Protein AF-A0A8C2SPK1-F1 (afdb_monomer_lite)

Secondary structure (DSSP, 8-state):
------TT--HHHHHHHHHTT--TT-B-TT--BHHHHHHHTT-HHHHHHHHHTT--S-PPPTTT---HHHHHHHTT-HHHHHHHHHHHHHHHHHHTTSS-------

InterPro domains:
  IPR002110 Ankyrin repeat [PF12796] (11-87)
  IPR002110 Ankyrin repeat [PS50088] (30-62)
  IPR002110 Ankyrin repeat [SM00248] (30-59)
  IPR002110 Ankyrin repeat [SM00248] (64-94)
  IPR036770 Ankyrin repeat-containing domain superfamily [G3DSA:1.25.40.20] (4-100)
  IPR036770 Ankyrin repeat-containing domain superfamily [SSF48403] (10-87)

Radius of gyration: 15.83 Å; chains: 1; bounding box: 43×34×44 Å

Organism: Coturnix japonica (NCBI:txid93934)

Structure (mmCIF, N/CA/C/O backbone):
data_AF-A0A8C2SPK1-F1
#
_entry.id   AF-A0A8C2SPK1-F1
#
loop_
_atom_site.group_PDB
_atom_site.id
_atom_site.type_symbol
_atom_site.label_atom_id
_atom_site.label_alt_id
_atom_site.label_comp_id
_atom_site.label_asym_id
_atom_site.label_entity_id
_atom_site.label_seq_id
_atom_site.pdbx_PDB_ins_code
_atom_site.Cartn_x
_atom_site.Cartn_y
_atom_site.Cartn_z
_atom_site.occupancy
_atom_site.B_iso_or_equiv
_atom_site.auth_seq_id
_atom_site.auth_comp_id
_atom_site.auth_asym_id
_atom_site.auth_atom_id
_atom_site.pdbx_PDB_model_num
ATOM 1 N N . LYS A 1 1 ? 4.181 -14.295 -17.596 1.00 39.28 1 LYS A N 1
ATOM 2 C CA . LYS A 1 1 ? 5.302 -13.750 -16.786 1.00 39.28 1 LYS A CA 1
ATOM 3 C C . LYS A 1 1 ? 5.066 -12.247 -16.607 1.00 39.28 1 LYS A C 1
ATOM 5 O O . LYS A 1 1 ? 5.681 -11.458 -17.306 1.00 39.28 1 LYS A O 1
ATOM 10 N N . ASN A 1 2 ? 4.146 -11.848 -15.726 1.00 40.34 2 ASN A N 1
ATOM 11 C CA . ASN A 1 2 ? 3.752 -10.441 -15.574 1.00 40.34 2 ASN A CA 1
ATOM 12 C C . ASN A 1 2 ? 4.505 -9.851 -14.375 1.00 40.34 2 ASN A C 1
ATOM 14 O O . ASN A 1 2 ? 4.026 -9.920 -13.247 1.00 40.34 2 ASN A O 1
ATOM 18 N N . LYS A 1 3 ? 5.729 -9.362 -14.607 1.00 44.12 3 LYS A N 1
ATOM 19 C CA . LYS A 1 3 ? 6.526 -8.634 -13.606 1.00 44.12 3 LYS A CA 1
ATOM 20 C C . LYS A 1 3 ? 6.275 -7.118 -13.760 1.00 44.12 3 LYS A C 1
ATO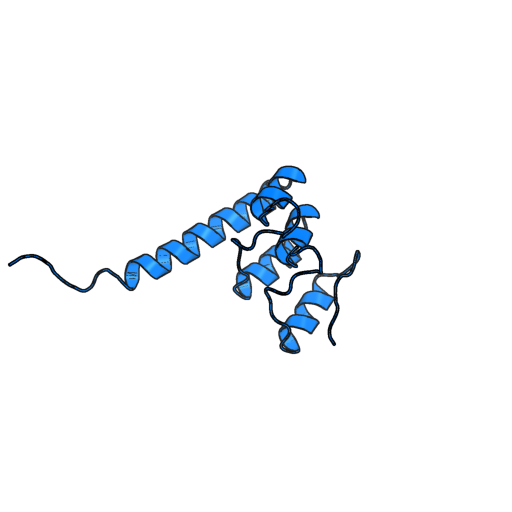M 22 O O . LYS A 1 3 ? 7.062 -6.479 -14.449 1.00 44.12 3 LYS A O 1
ATOM 27 N N . CYS A 1 4 ? 5.244 -6.516 -13.137 1.00 45.78 4 CYS A N 1
ATOM 28 C CA . CYS A 1 4 ? 5.382 -5.092 -12.743 1.00 45.78 4 CYS A CA 1
ATOM 29 C C . CYS A 1 4 ? 6.012 -5.079 -11.356 1.00 45.78 4 CYS A C 1
ATOM 31 O O . CYS A 1 4 ? 5.324 -5.188 -10.350 1.00 45.78 4 CYS A O 1
ATOM 33 N N . PHE A 1 5 ? 7.335 -4.966 -11.320 1.00 52.94 5 PHE A N 1
ATOM 34 C CA . PHE A 1 5 ? 8.102 -4.697 -10.098 1.00 52.94 5 PHE A CA 1
ATOM 35 C C . PHE A 1 5 ? 8.645 -3.268 -10.098 1.00 52.94 5 PHE A C 1
ATOM 37 O O . PHE A 1 5 ? 9.741 -2.994 -9.622 1.00 52.94 5 PHE A O 1
ATOM 44 N N . LEU A 1 6 ? 7.924 -2.352 -10.747 1.00 47.88 6 LEU A N 1
ATOM 45 C CA . LEU A 1 6 ? 8.557 -1.180 -11.324 1.00 47.88 6 LEU A CA 1
ATOM 46 C C . LEU A 1 6 ? 8.605 -0.015 -10.351 1.00 47.88 6 LEU A C 1
ATOM 48 O O . LEU A 1 6 ? 7.581 0.478 -9.877 1.00 47.88 6 LEU A O 1
ATOM 52 N N . SER A 1 7 ? 9.825 0.494 -10.212 1.00 43.28 7 SER A N 1
ATOM 53 C CA . SER A 1 7 ? 10.257 1.746 -9.597 1.00 43.28 7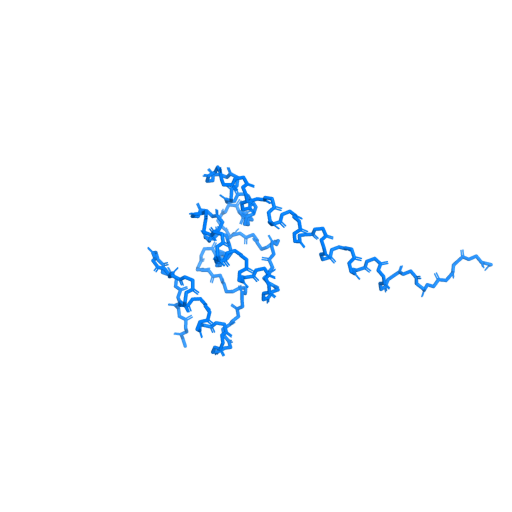 SER A CA 1
ATOM 54 C C . SER A 1 7 ? 9.639 3.009 -10.236 1.00 43.28 7 SER A C 1
ATOM 56 O O . SER A 1 7 ? 10.258 4.069 -10.204 1.00 43.28 7 SER A O 1
ATOM 58 N N . LYS A 1 8 ? 8.470 2.876 -10.890 1.00 46.78 8 LYS A N 1
ATOM 59 C CA . LYS A 1 8 ? 7.691 3.889 -11.626 1.00 46.78 8 LYS A CA 1
ATOM 60 C C . LYS A 1 8 ? 6.279 3.392 -12.045 1.00 46.78 8 LYS A C 1
ATOM 62 O O . LYS A 1 8 ? 5.724 3.904 -13.011 1.00 46.78 8 LYS A O 1
ATOM 67 N N . CYS A 1 9 ? 5.701 2.363 -11.405 1.00 54.62 9 CYS A N 1
ATOM 68 C CA . CYS A 1 9 ? 4.384 1.821 -11.810 1.00 54.62 9 CYS A CA 1
ATOM 69 C C . CYS A 1 9 ? 3.289 2.862 -11.427 1.00 54.62 9 CYS A C 1
ATOM 71 O O . CYS A 1 9 ? 3.012 3.078 -10.249 1.00 54.62 9 CYS A O 1
ATOM 73 N N . SER A 1 10 ? 2.732 3.562 -12.424 1.00 64.88 10 SER A N 1
ATOM 74 C CA . SER A 1 10 ? 1.631 4.527 -12.252 1.00 64.88 10 SER A CA 1
ATOM 75 C C . SER A 1 10 ? 0.325 3.791 -11.914 1.00 64.88 10 SER A C 1
ATOM 77 O O . SER A 1 10 ? 0.181 2.611 -12.250 1.00 64.88 10 SER A O 1
ATOM 79 N N . ALA A 1 11 ? -0.643 4.463 -11.279 1.00 68.56 11 ALA A N 1
ATOM 80 C CA . ALA A 1 11 ? -1.927 3.859 -10.889 1.00 68.56 11 ALA A CA 1
ATOM 81 C C . ALA A 1 11 ? -2.651 3.173 -12.063 1.00 68.56 11 ALA A C 1
ATOM 83 O O . ALA A 1 11 ? -3.268 2.120 -11.896 1.00 68.56 11 ALA A O 1
ATOM 84 N N . ASP A 1 12 ? -2.488 3.720 -13.267 1.00 71.44 12 ASP A N 1
ATOM 85 C CA . ASP A 1 12 ? -3.070 3.196 -14.503 1.00 71.44 12 ASP A CA 1
ATOM 86 C C . ASP A 1 12 ? -2.493 1.828 -14.909 1.00 71.44 12 ASP A C 1
ATOM 88 O O . ASP A 1 12 ? -3.211 0.905 -15.306 1.00 71.44 12 ASP A O 1
ATOM 92 N N . SER A 1 13 ? -1.184 1.642 -14.709 1.00 74.06 13 SER A N 1
ATOM 93 C CA . SER A 1 13 ? -0.521 0.363 -14.969 1.00 74.06 13 SER A CA 1
ATOM 94 C C . SER A 1 13 ? -1.028 -0.712 -14.011 1.00 74.06 13 SER A C 1
ATOM 96 O O . SER A 1 13 ? -1.322 -1.828 -14.432 1.00 74.06 13 SER A O 1
ATOM 98 N N . ILE A 1 14 ? -1.200 -0.363 -12.733 1.00 75.12 14 ILE A N 1
ATOM 99 C CA . ILE A 1 14 ? -1.720 -1.277 -11.709 1.00 75.12 14 ILE A CA 1
ATOM 100 C C . ILE A 1 14 ? -3.155 -1.681 -12.036 1.00 75.12 14 ILE A C 1
ATOM 102 O O . ILE A 1 14 ? -3.476 -2.867 -11.995 1.00 75.12 14 ILE A O 1
ATOM 106 N N . ARG A 1 15 ? -3.998 -0.726 -12.439 1.00 75.31 15 ARG A N 1
ATOM 107 C CA . ARG A 1 15 ? -5.364 -1.007 -12.889 1.00 75.31 15 ARG A CA 1
ATOM 108 C C . ARG A 1 15 ? -5.380 -1.994 -14.052 1.00 75.31 15 ARG A C 1
ATOM 110 O O . ARG A 1 15 ? -6.052 -3.016 -13.968 1.00 75.31 15 ARG A O 1
ATOM 117 N N . THR A 1 16 ? -4.574 -1.732 -15.077 1.00 79.50 16 THR A N 1
ATOM 118 C CA . THR A 1 16 ? -4.469 -2.594 -16.259 1.00 79.50 16 THR A CA 1
ATOM 119 C C . THR A 1 16 ? -3.989 -4.003 -15.902 1.00 79.50 16 THR A C 1
ATOM 121 O O . THR A 1 16 ? -4.481 -4.984 -16.453 1.00 79.50 16 THR A O 1
ATOM 124 N N . LEU A 1 17 ? -3.049 -4.142 -14.963 1.00 75.81 17 LEU A N 1
ATOM 125 C CA . LEU A 1 17 ? -2.595 -5.450 -14.482 1.00 75.81 17 LEU A CA 1
ATOM 126 C C . LEU A 1 17 ? -3.712 -6.219 -13.776 1.00 75.81 17 LEU A C 1
ATOM 128 O O . LEU A 1 17 ? -3.925 -7.390 -14.084 1.00 75.81 17 LEU A O 1
ATOM 132 N N . LEU A 1 18 ? -4.433 -5.568 -12.865 1.00 77.69 18 LEU A N 1
ATOM 133 C CA . LEU A 1 18 ? -5.535 -6.199 -12.138 1.00 77.69 18 LEU A CA 1
ATOM 134 C C . LEU A 1 18 ? -6.684 -6.585 -13.077 1.00 77.69 18 LEU A C 1
ATOM 136 O O . LEU A 1 18 ? -7.264 -7.655 -12.919 1.00 77.69 18 LEU A O 1
ATOM 140 N N . ASP A 1 19 ? -6.973 -5.753 -14.078 1.00 80.88 19 ASP A N 1
ATOM 141 C CA . ASP A 1 19 ? -8.003 -6.029 -15.085 1.00 80.88 19 ASP A CA 1
ATOM 142 C C . ASP A 1 19 ? -7.585 -7.181 -16.026 1.00 80.88 19 ASP A C 1
ATOM 144 O O . ASP A 1 19 ? -8.430 -7.953 -16.470 1.00 80.88 19 ASP A O 1
ATOM 148 N N . ASN A 1 20 ? -6.279 -7.389 -16.239 1.00 80.25 20 ASN A N 1
ATOM 149 C CA . ASN A 1 20 ? -5.723 -8.561 -16.933 1.00 80.25 20 ASN A CA 1
ATOM 150 C C . ASN A 1 20 ? -5.621 -9.825 -16.049 1.00 80.25 20 ASN A C 1
ATOM 152 O O . ASN A 1 20 ? -4.961 -10.795 -16.428 1.00 80.25 20 ASN A O 1
ATOM 156 N N . GLY A 1 21 ? -6.232 -9.829 -14.861 1.00 75.19 21 GLY A N 1
ATOM 157 C CA . GLY A 1 21 ? -6.236 -10.981 -13.957 1.00 75.19 21 GLY A CA 1
ATOM 158 C C . GLY A 1 21 ? -4.945 -11.163 -13.155 1.00 75.19 21 GLY A C 1
ATOM 159 O O . GLY A 1 21 ? -4.683 -12.258 -12.653 1.00 75.19 21 GLY A O 1
ATOM 160 N N . ALA A 1 22 ? -4.116 -10.123 -13.019 1.00 76.50 22 ALA A N 1
ATOM 161 C CA . ALA A 1 22 ? -2.987 -10.174 -12.098 1.00 76.50 22 ALA A CA 1
ATOM 162 C C . ALA A 1 22 ? -3.476 -10.266 -10.647 1.00 76.50 22 ALA A C 1
ATOM 164 O O . ALA A 1 22 ? -4.437 -9.609 -10.243 1.00 76.50 22 ALA A O 1
ATOM 165 N N . SER A 1 23 ? -2.781 -11.062 -9.839 1.00 79.50 23 SER A N 1
ATOM 166 C CA . SER A 1 23 ? -3.079 -11.177 -8.415 1.00 79.50 23 SER A CA 1
ATOM 167 C C . SER A 1 23 ? -2.772 -9.864 -7.695 1.00 79.50 23 SER A C 1
ATOM 169 O O . SER A 1 23 ? -1.642 -9.384 -7.733 1.00 79.50 23 SER A O 1
ATOM 171 N N . VAL A 1 24 ? -3.756 -9.322 -6.972 1.00 79.12 24 VAL A N 1
ATOM 172 C CA . VAL A 1 24 ? -3.604 -8.076 -6.197 1.00 79.12 24 VAL A CA 1
ATOM 173 C C . VAL A 1 24 ? -2.543 -8.182 -5.091 1.00 79.12 24 VAL A C 1
ATOM 175 O O . VAL A 1 24 ? -1.912 -7.194 -4.730 1.00 79.12 24 VAL A O 1
ATOM 178 N N . ASN A 1 25 ? -2.295 -9.405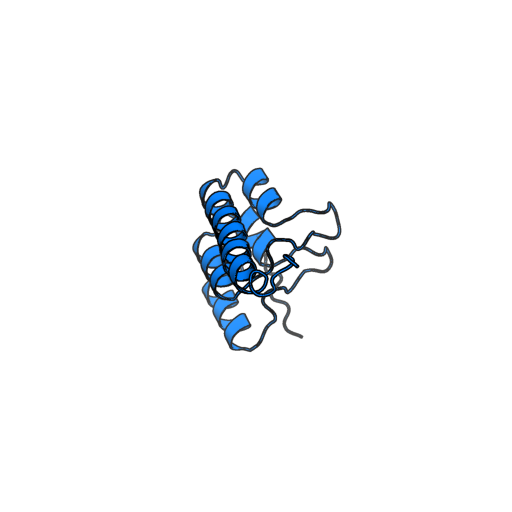 -4.615 1.00 77.06 25 ASN A N 1
ATOM 179 C CA . ASN A 1 25 ? -1.302 -9.729 -3.591 1.00 77.06 25 ASN A CA 1
ATOM 180 C C . ASN A 1 25 ? 0.057 -10.129 -4.186 1.00 77.06 25 ASN A C 1
ATOM 182 O O . ASN A 1 25 ? 0.825 -10.838 -3.541 1.00 77.06 25 ASN A O 1
ATOM 186 N N . GLN A 1 26 ? 0.357 -9.729 -5.426 1.00 77.00 26 GLN A N 1
ATOM 187 C CA . GLN A 1 26 ? 1.674 -9.982 -6.003 1.00 77.00 26 GLN A CA 1
ATOM 188 C C . GLN A 1 26 ? 2.770 -9.348 -5.135 1.00 77.00 26 GLN A C 1
ATOM 190 O O . GLN A 1 26 ? 2.696 -8.168 -4.773 1.00 77.00 26 GLN A O 1
ATOM 195 N N . CYS A 1 27 ? 3.795 -10.142 -4.836 1.00 76.12 27 CYS A N 1
ATOM 196 C CA . CYS A 1 27 ? 4.961 -9.742 -4.065 1.00 76.12 27 CYS A CA 1
ATOM 197 C C . CYS A 1 27 ? 6.255 -9.948 -4.859 1.00 76.12 27 CYS A C 1
ATOM 199 O O . CYS A 1 27 ? 6.326 -10.796 -5.751 1.00 76.12 27 CYS A O 1
ATOM 201 N N . ASP A 1 28 ? 7.265 -9.131 -4.560 1.00 75.38 28 ASP A N 1
ATOM 202 C CA . ASP A 1 28 ? 8.592 -9.232 -5.175 1.00 75.38 28 ASP A CA 1
ATOM 203 C C . ASP A 1 28 ? 9.405 -10.390 -4.601 1.00 75.38 28 ASP A C 1
ATOM 205 O O . ASP A 1 28 ? 9.008 -11.030 -3.632 1.00 75.38 28 ASP A O 1
ATOM 209 N N . VAL A 1 29 ? 10.588 -10.632 -5.164 1.00 77.81 29 VAL A N 1
ATOM 210 C CA . VAL A 1 29 ? 11.576 -11.595 -4.650 1.00 77.81 29 VAL A CA 1
ATOM 211 C C . VAL A 1 29 ? 11.907 -11.370 -3.169 1.00 77.81 29 VAL A C 1
ATOM 213 O O . VAL A 1 29 ? 12.314 -12.294 -2.477 1.00 77.81 29 VAL A O 1
ATOM 216 N N . ASN A 1 30 ? 11.687 -10.149 -2.674 1.00 75.62 30 ASN A N 1
ATOM 217 C CA . ASN A 1 30 ? 11.862 -9.759 -1.277 1.00 75.62 30 ASN A CA 1
ATOM 218 C C . ASN A 1 30 ? 10.586 -9.911 -0.423 1.00 75.62 30 ASN A C 1
ATOM 220 O O . ASN A 1 30 ? 10.571 -9.455 0.713 1.00 75.62 30 ASN A O 1
ATOM 224 N N . GLY A 1 31 ? 9.493 -10.455 -0.959 1.00 77.88 31 GLY A N 1
ATOM 225 C CA . GLY A 1 31 ? 8.190 -10.547 -0.286 1.00 77.88 31 GLY A CA 1
ATOM 226 C C . GLY A 1 31 ? 7.404 -9.230 -0.222 1.00 77.88 31 GLY A C 1
ATOM 227 O O . GLY A 1 31 ? 6.277 -9.209 0.254 1.00 77.88 31 GLY A O 1
ATOM 228 N N . ARG A 1 32 ? 7.944 -8.120 -0.742 1.00 78.38 32 ARG A N 1
ATOM 229 C CA . ARG A 1 32 ? 7.256 -6.818 -0.721 1.00 78.38 32 ARG A CA 1
ATOM 230 C C . ARG A 1 32 ? 6.064 -6.803 -1.665 1.00 78.38 32 ARG A C 1
ATOM 232 O O . ARG A 1 32 ? 6.235 -7.005 -2.868 1.00 78.38 32 ARG A O 1
ATOM 239 N N . THR A 1 33 ? 4.879 -6.529 -1.130 1.00 82.81 33 THR A N 1
ATOM 240 C CA . THR A 1 33 ? 3.648 -6.416 -1.917 1.00 82.81 33 THR A CA 1
ATOM 241 C C . THR A 1 33 ? 3.541 -5.087 -2.651 1.00 82.81 33 THR A C 1
ATOM 243 O O . THR A 1 33 ? 4.138 -4.077 -2.266 1.00 82.81 33 THR A O 1
ATOM 246 N N . LEU A 1 34 ? 2.705 -5.073 -3.693 1.00 81.50 34 LEU A N 1
ATOM 247 C CA . LEU A 1 34 ? 2.333 -3.848 -4.405 1.00 81.50 34 LEU A CA 1
ATOM 248 C C . LEU A 1 34 ? 1.818 -2.763 -3.445 1.00 81.50 34 LEU A C 1
ATOM 250 O O . LEU A 1 34 ? 2.169 -1.590 -3.573 1.00 81.50 34 LEU A O 1
ATOM 254 N N . LEU A 1 35 ? 1.027 -3.179 -2.454 1.00 85.81 35 LEU A N 1
ATOM 255 C CA . LEU A 1 35 ? 0.463 -2.302 -1.438 1.00 85.81 35 LEU A CA 1
ATOM 256 C C . LEU A 1 35 ? 1.542 -1.712 -0.525 1.00 85.81 35 LEU A C 1
ATOM 258 O O . LEU A 1 35 ? 1.500 -0.518 -0.246 1.00 85.81 35 LEU A O 1
ATOM 262 N N . ALA A 1 36 ? 2.526 -2.509 -0.098 1.00 85.00 36 ALA A N 1
ATOM 263 C CA . ALA A 1 36 ? 3.618 -2.023 0.741 1.00 85.00 36 ALA A CA 1
ATOM 264 C C . ALA A 1 36 ? 4.483 -0.976 0.023 1.00 85.00 36 ALA A C 1
ATOM 266 O O . ALA A 1 36 ? 4.879 0.013 0.639 1.00 85.00 36 ALA A O 1
ATOM 267 N N . ASN A 1 37 ? 4.718 -1.144 -1.281 1.00 83.12 37 ASN A N 1
ATOM 268 C CA . ASN A 1 37 ? 5.413 -0.138 -2.087 1.00 83.12 37 ASN A CA 1
ATOM 269 C C . ASN A 1 37 ? 4.576 1.134 -2.269 1.00 83.12 37 ASN A C 1
ATOM 271 O O . ASN A 1 37 ? 5.093 2.232 -2.087 1.00 83.12 37 ASN A O 1
ATOM 275 N N . ALA A 1 38 ? 3.284 1.004 -2.587 1.00 84.75 38 ALA A N 1
ATOM 276 C CA . ALA A 1 38 ? 2.388 2.156 -2.711 1.00 84.75 38 ALA A CA 1
ATOM 277 C C . ALA A 1 38 ? 2.297 2.949 -1.400 1.00 84.75 38 ALA A C 1
ATOM 279 O O . ALA A 1 38 ? 2.296 4.179 -1.416 1.00 84.75 38 ALA A O 1
ATOM 280 N N . ALA A 1 39 ? 2.287 2.228 -0.278 1.00 87.81 39 ALA A N 1
ATOM 281 C CA . ALA A 1 39 ? 2.297 2.789 1.057 1.00 87.81 39 ALA A CA 1
ATOM 282 C C . ALA A 1 39 ? 3.598 3.522 1.387 1.00 87.81 39 ALA A C 1
ATOM 284 O O . ALA A 1 39 ? 3.551 4.637 1.899 1.00 87.81 39 ALA A O 1
ATOM 285 N N . TYR A 1 40 ? 4.742 2.935 1.031 1.00 85.44 40 TYR A N 1
ATOM 286 C CA . TYR A 1 40 ? 6.048 3.572 1.182 1.00 85.44 40 TYR A CA 1
ATOM 287 C C . TYR A 1 40 ? 6.183 4.851 0.343 1.00 85.44 40 TYR A C 1
ATOM 289 O O . TYR A 1 40 ? 6.804 5.806 0.787 1.00 85.44 40 TYR A O 1
ATOM 297 N N . SER A 1 41 ? 5.606 4.876 -0.864 1.00 83.38 41 SER A N 1
ATOM 298 C CA . SER A 1 41 ? 5.636 6.047 -1.752 1.00 83.38 41 SER A CA 1
ATOM 299 C C . SER A 1 41 ? 4.562 7.100 -1.457 1.00 83.38 41 SER A C 1
ATOM 301 O O . SER A 1 41 ? 4.566 8.142 -2.106 1.00 83.38 41 SER A O 1
ATOM 303 N N . GLY A 1 42 ? 3.609 6.827 -0.561 1.00 85.12 42 GLY A N 1
ATOM 304 C CA . GLY A 1 42 ? 2.521 7.761 -0.253 1.00 85.12 42 GLY A CA 1
ATOM 305 C C . GLY A 1 42 ? 1.456 7.892 -1.348 1.00 85.12 42 GLY A C 1
ATOM 306 O O . GLY A 1 42 ? 0.676 8.841 -1.339 1.00 85.12 42 GLY A O 1
ATOM 307 N N . ASN A 1 43 ? 1.400 6.958 -2.303 1.00 84.62 43 ASN A N 1
ATOM 308 C CA . ASN A 1 43 ? 0.502 7.044 -3.457 1.00 84.62 43 ASN A CA 1
ATOM 309 C C . ASN A 1 43 ? -0.931 6.628 -3.090 1.00 84.62 43 ASN A C 1
ATOM 311 O O . ASN A 1 43 ? -1.313 5.464 -3.242 1.00 84.62 43 ASN A O 1
ATOM 315 N N . LEU A 1 44 ? -1.735 7.594 -2.642 1.00 86.88 44 LEU A N 1
ATOM 316 C CA . LEU A 1 44 ? -3.123 7.393 -2.206 1.00 86.88 44 LEU A CA 1
ATOM 317 C C . LEU A 1 44 ? -4.010 6.729 -3.268 1.00 86.88 44 LEU A C 1
ATOM 319 O O . LEU A 1 44 ? -4.763 5.812 -2.938 1.00 86.88 44 LEU A O 1
ATOM 323 N N . ASP A 1 45 ? -3.904 7.132 -4.537 1.00 86.81 45 ASP A N 1
ATOM 324 C CA . ASP A 1 45 ? -4.718 6.569 -5.627 1.00 86.81 45 ASP A CA 1
ATOM 325 C C . ASP A 1 45 ? -4.487 5.065 -5.795 1.00 86.81 45 ASP A C 1
ATOM 327 O O . ASP A 1 45 ? -5.425 4.274 -5.919 1.00 86.81 45 ASP A O 1
ATOM 331 N N . VAL A 1 46 ? -3.218 4.655 -5.734 1.00 84.44 46 VAL A N 1
ATOM 332 C CA . VAL A 1 46 ? -2.821 3.251 -5.837 1.00 84.44 46 VAL A CA 1
ATOM 333 C C . VAL A 1 46 ? -3.294 2.466 -4.618 1.00 84.44 46 VAL A C 1
ATOM 335 O O . VAL A 1 46 ? -3.820 1.363 -4.766 1.00 84.44 46 VAL A O 1
ATOM 338 N N . VAL A 1 47 ? -3.135 3.028 -3.417 1.00 87.69 47 VAL A N 1
ATOM 339 C CA . VAL A 1 47 ? -3.587 2.390 -2.174 1.00 87.69 47 VAL A CA 1
ATOM 340 C C . VAL A 1 47 ? -5.096 2.165 -2.212 1.00 87.69 47 VAL A C 1
ATOM 342 O O . VAL A 1 47 ? -5.544 1.048 -1.965 1.00 87.69 47 VAL A O 1
ATOM 345 N N . ASN A 1 48 ? -5.877 3.181 -2.582 1.00 87.31 48 ASN A N 1
ATOM 346 C CA . ASN A 1 48 ? -7.331 3.070 -2.696 1.00 87.31 48 ASN A CA 1
ATOM 347 C C . ASN A 1 48 ? -7.749 2.023 -3.730 1.00 87.31 48 ASN A C 1
ATOM 349 O O . ASN A 1 48 ? -8.648 1.223 -3.464 1.00 87.31 48 ASN A O 1
ATOM 353 N N . LEU A 1 49 ? -7.080 1.984 -4.886 1.00 86.25 49 LEU A N 1
ATOM 354 C CA . LEU A 1 49 ? -7.343 0.983 -5.914 1.00 86.25 49 LEU A CA 1
ATOM 355 C C . LEU A 1 49 ? -7.090 -0.437 -5.388 1.00 86.25 49 LEU A C 1
ATOM 357 O O . LEU A 1 49 ? -7.945 -1.307 -5.534 1.00 86.25 49 LEU A O 1
ATOM 361 N N . LEU A 1 50 ? -5.947 -0.671 -4.740 1.00 85.25 50 LEU A N 1
ATOM 362 C CA . LEU A 1 50 ? -5.580 -1.980 -4.196 1.00 85.25 50 LEU A CA 1
ATOM 363 C C . LEU A 1 50 ? -6.516 -2.418 -3.066 1.00 85.25 50 LEU A C 1
ATOM 365 O O . LEU A 1 50 ? -6.995 -3.552 -3.065 1.00 85.25 50 LEU A O 1
ATOM 369 N N . VAL A 1 51 ? -6.830 -1.511 -2.141 1.00 85.62 51 VAL A N 1
ATOM 370 C CA . VAL A 1 51 ? -7.777 -1.751 -1.045 1.00 85.62 51 VAL A CA 1
ATOM 371 C C . VAL A 1 51 ? -9.166 -2.101 -1.586 1.00 85.62 51 VAL A C 1
ATOM 373 O O . VAL A 1 51 ? -9.761 -3.087 -1.152 1.00 85.62 51 VAL A O 1
ATOM 376 N N . SER A 1 52 ? -9.656 -1.352 -2.579 1.00 84.75 52 SER A N 1
ATOM 377 C CA . SER A 1 52 ? -10.948 -1.602 -3.236 1.00 84.75 52 SER A CA 1
ATOM 378 C C . SER A 1 52 ? -10.991 -2.965 -3.937 1.00 84.75 52 SER A C 1
ATOM 380 O O . SER A 1 52 ? -12.008 -3.655 -3.931 1.00 84.75 52 SER A O 1
ATOM 382 N N . ARG A 1 53 ? -9.851 -3.409 -4.474 1.00 83.75 53 ARG A N 1
ATOM 383 C CA . ARG A 1 53 ? 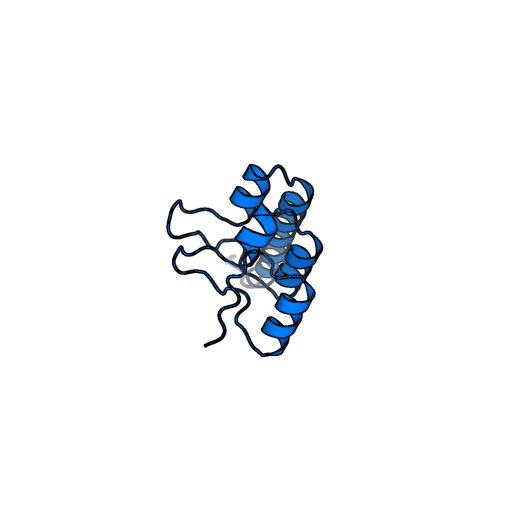-9.681 -4.728 -5.104 1.00 83.75 53 ARG A CA 1
ATOM 384 C C . ARG A 1 53 ? -9.414 -5.852 -4.096 1.00 83.75 53 ARG A C 1
ATOM 386 O O . ARG A 1 53 ? -9.156 -6.982 -4.500 1.00 83.75 53 ARG A O 1
ATOM 393 N N . GLY A 1 54 ? -9.501 -5.567 -2.797 1.00 81.75 54 GLY A N 1
ATOM 394 C CA . GLY A 1 54 ? -9.405 -6.567 -1.740 1.00 81.75 54 GLY A CA 1
ATOM 395 C C . GLY A 1 54 ? -7.980 -6.985 -1.393 1.00 81.75 54 GLY A C 1
ATOM 396 O O . GLY A 1 54 ? -7.816 -8.072 -0.837 1.00 81.75 54 GLY A O 1
ATOM 397 N N . ALA A 1 55 ? -6.980 -6.138 -1.666 1.00 84.06 55 ALA A N 1
ATOM 398 C CA . ALA A 1 55 ? -5.594 -6.390 -1.284 1.00 84.06 55 ALA A CA 1
ATOM 399 C C . ALA A 1 55 ? -5.466 -6.824 0.179 1.00 84.06 55 ALA A C 1
ATOM 401 O O . ALA A 1 55 ? -6.216 -6.391 1.068 1.00 84.06 55 ALA A O 1
ATOM 402 N N . ASP A 1 56 ? -4.520 -7.721 0.408 1.00 83.12 56 ASP A N 1
ATOM 403 C CA . ASP A 1 56 ? -4.171 -8.178 1.732 1.00 83.12 56 ASP A CA 1
ATOM 404 C C . ASP A 1 56 ? -3.202 -7.181 2.379 1.00 83.12 56 ASP A C 1
ATOM 406 O O . ASP A 1 56 ? -2.166 -6.820 1.817 1.00 83.12 56 ASP A O 1
ATOM 410 N N . LEU A 1 57 ? -3.614 -6.671 3.539 1.00 82.44 57 LEU A N 1
ATOM 411 C CA . LEU A 1 57 ? -2.918 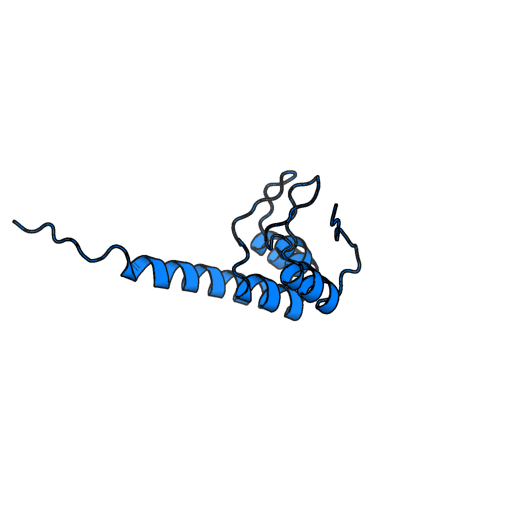-5.617 4.276 1.00 82.44 57 LEU A CA 1
ATOM 412 C C . LEU A 1 57 ? -1.906 -6.206 5.267 1.00 82.44 57 LEU A C 1
ATOM 414 O O . LEU A 1 57 ? -1.003 -5.495 5.706 1.00 82.44 57 LEU A O 1
ATOM 418 N N . GLU A 1 58 ? -2.070 -7.489 5.609 1.00 81.56 58 GLU A N 1
ATOM 419 C CA . GLU A 1 58 ? -1.272 -8.201 6.611 1.00 81.56 58 GLU A CA 1
ATOM 420 C C . GLU A 1 58 ? -0.092 -8.950 5.982 1.00 81.56 58 GLU A C 1
ATOM 422 O O . GLU A 1 58 ? 0.603 -9.692 6.667 1.00 81.56 58 GLU A O 1
ATOM 427 N N . VAL A 1 59 ? 0.154 -8.776 4.680 1.00 82.62 59 VAL A N 1
ATOM 428 C CA . VAL A 1 59 ? 1.306 -9.409 4.036 1.00 82.62 59 VAL A CA 1
ATOM 429 C C . VAL A 1 59 ? 2.580 -8.722 4.499 1.00 82.62 59 VAL A C 1
ATOM 431 O O . VAL A 1 59 ? 2.772 -7.519 4.297 1.00 82.62 59 VAL A O 1
ATOM 434 N N . GLU A 1 60 ? 3.446 -9.523 5.097 1.00 84.06 60 GLU A N 1
ATOM 435 C CA . GLU A 1 60 ? 4.767 -9.133 5.556 1.00 84.06 60 GLU A CA 1
ATOM 436 C C . GLU A 1 60 ? 5.804 -9.390 4.466 1.00 84.06 60 GLU A C 1
ATOM 438 O O . GLU A 1 60 ? 5.730 -10.380 3.732 1.00 84.06 60 GLU A O 1
ATOM 443 N N . ASP A 1 61 ? 6.780 -8.490 4.347 1.00 81.25 61 ASP A N 1
ATOM 444 C CA . ASP A 1 61 ? 7.928 -8.749 3.490 1.00 81.25 61 ASP A CA 1
ATOM 445 C C . ASP A 1 61 ? 8.873 -9.799 4.095 1.00 81.25 61 ASP A C 1
ATOM 447 O O . ASP A 1 61 ? 8.957 -9.984 5.307 1.00 81.25 61 ASP A O 1
ATOM 451 N N . ASN A 1 62 ? 9.610 -10.501 3.235 1.00 82.06 62 ASN A N 1
ATOM 452 C CA . ASN A 1 62 ? 10.485 -11.592 3.669 1.00 82.06 62 ASN A CA 1
ATOM 453 C C . ASN A 1 62 ? 11.788 -11.084 4.294 1.00 82.06 62 ASN A C 1
ATOM 455 O O . ASN A 1 62 ? 12.539 -11.874 4.860 1.00 82.06 62 ASN A O 1
ATOM 459 N N . ARG A 1 63 ? 12.111 -9.798 4.113 1.00 77.56 63 ARG A N 1
ATOM 460 C CA . ARG A 1 63 ? 13.379 -9.232 4.576 1.00 77.56 63 ARG A CA 1
ATOM 461 C C . ARG A 1 63 ? 13.314 -8.795 6.029 1.00 77.56 63 ARG A C 1
ATOM 463 O O . ARG A 1 63 ? 14.169 -9.195 6.808 1.00 77.56 63 ARG A O 1
ATOM 470 N N . ASP A 1 64 ? 12.318 -7.991 6.369 1.00 79.50 64 ASP A N 1
ATOM 471 C CA . ASP A 1 64 ? 12.237 -7.309 7.658 1.00 79.50 64 ASP A CA 1
ATOM 472 C C . ASP A 1 64 ? 10.877 -7.547 8.344 1.00 79.50 64 ASP A C 1
ATOM 474 O O . ASP A 1 64 ? 10.613 -7.009 9.426 1.00 79.50 64 ASP A O 1
ATOM 478 N N . GLY A 1 65 ? 9.984 -8.320 7.715 1.00 83.12 65 GLY A N 1
ATOM 479 C CA . GLY A 1 65 ? 8.608 -8.518 8.158 1.00 83.12 65 GLY A CA 1
ATOM 480 C C . GLY A 1 65 ? 7.769 -7.250 7.997 1.00 83.12 65 GLY A C 1
ATOM 481 O O . GLY A 1 65 ? 6.932 -6.932 8.844 1.00 83.12 65 GLY A O 1
ATOM 482 N N . TRP A 1 66 ? 8.071 -6.386 7.025 1.00 84.12 66 TRP A N 1
ATOM 483 C CA . TRP A 1 66 ? 7.381 -5.100 6.898 1.00 84.12 66 TRP A CA 1
ATOM 484 C C . TRP A 1 66 ? 6.004 -5.267 6.267 1.00 84.12 66 TRP A C 1
ATOM 486 O O . TRP A 1 66 ? 5.875 -5.713 5.130 1.00 84.12 66 TRP A O 1
ATOM 496 N N . THR A 1 67 ? 4.979 -4.838 7.001 1.00 87.56 67 THR A N 1
ATOM 497 C CA . THR A 1 67 ? 3.617 -4.685 6.487 1.00 87.56 67 THR A CA 1
ATOM 498 C C . THR A 1 67 ? 3.458 -3.357 5.755 1.00 87.56 67 THR A C 1
ATOM 500 O O . THR A 1 67 ? 4.209 -2.401 5.982 1.00 87.56 67 THR A O 1
ATOM 503 N N . ALA A 1 68 ? 2.419 -3.245 4.922 1.00 86.06 68 ALA A N 1
ATOM 504 C CA . ALA A 1 68 ? 2.108 -1.988 4.241 1.00 86.06 68 ALA A CA 1
ATOM 505 C C . ALA A 1 68 ? 1.890 -0.820 5.218 1.00 86.06 68 ALA A C 1
ATOM 507 O O . ALA A 1 68 ? 2.294 0.307 4.934 1.00 86.06 68 ALA A O 1
ATOM 508 N N . LEU A 1 69 ? 1.321 -1.090 6.398 1.00 88.25 69 LEU A N 1
ATOM 509 C CA . LEU A 1 69 ? 1.148 -0.080 7.439 1.00 88.25 69 LEU A CA 1
ATOM 510 C C . LEU A 1 69 ? 2.493 0.420 7.981 1.00 88.25 69 LEU A C 1
ATOM 512 O O . LEU A 1 69 ? 2.675 1.627 8.141 1.00 88.25 69 LEU A O 1
ATOM 516 N N . ARG A 1 70 ? 3.448 -0.490 8.222 1.00 88.19 70 ARG A N 1
ATOM 517 C CA . ARG A 1 70 ? 4.795 -0.122 8.675 1.00 88.19 70 ARG A CA 1
ATOM 518 C C . ARG A 1 70 ? 5.532 0.695 7.613 1.00 88.19 70 ARG A C 1
ATOM 520 O O . ARG A 1 70 ? 6.152 1.696 7.956 1.00 88.19 70 ARG A O 1
ATOM 527 N N . SER A 1 71 ? 5.379 0.343 6.338 1.00 87.38 71 SER A N 1
ATOM 528 C CA . SER A 1 71 ? 5.922 1.119 5.217 1.00 87.38 71 SER A CA 1
ATOM 529 C C . SER A 1 71 ? 5.338 2.535 5.125 1.00 87.38 71 SE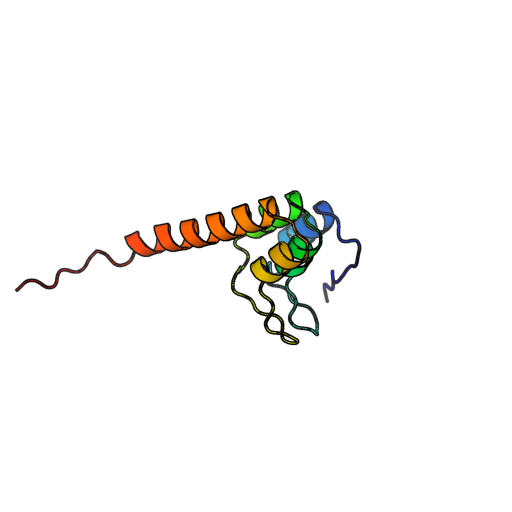R A C 1
ATOM 531 O O . SER A 1 71 ? 6.099 3.484 4.952 1.00 87.38 71 SER A O 1
ATOM 533 N N . ALA A 1 72 ? 4.017 2.701 5.286 1.00 88.81 72 ALA A N 1
ATOM 534 C CA . ALA A 1 72 ? 3.380 4.025 5.320 1.00 88.81 72 ALA A CA 1
ATOM 535 C C . ALA A 1 72 ? 3.870 4.869 6.502 1.00 88.81 72 ALA A C 1
ATOM 537 O O . ALA A 1 72 ? 4.165 6.052 6.338 1.00 88.81 72 ALA A O 1
ATOM 538 N N . ALA A 1 73 ? 3.979 4.255 7.685 1.00 88.81 73 ALA A N 1
ATOM 539 C CA . ALA A 1 73 ? 4.476 4.920 8.884 1.00 88.81 73 ALA A CA 1
ATOM 540 C C . ALA A 1 73 ? 5.938 5.362 8.719 1.00 88.81 73 ALA A C 1
ATOM 542 O O . ALA A 1 73 ? 6.277 6.486 9.078 1.00 88.81 73 ALA A O 1
ATOM 543 N N . TRP A 1 74 ? 6.781 4.517 8.116 1.00 88.19 74 TRP A N 1
ATOM 544 C CA . TRP A 1 74 ? 8.180 4.842 7.837 1.00 88.19 74 TRP A CA 1
ATOM 545 C C . TRP A 1 74 ? 8.330 5.986 6.827 1.00 88.19 74 TRP A C 1
ATOM 547 O O . TRP A 1 74 ? 9.197 6.839 6.987 1.00 88.19 74 TRP A O 1
ATOM 557 N N . GLY A 1 75 ? 7.472 6.026 5.802 1.00 83.31 75 GLY A N 1
ATOM 558 C CA . GLY A 1 75 ? 7.418 7.131 4.839 1.00 83.31 75 GLY A CA 1
ATOM 559 C C . GLY A 1 75 ? 6.802 8.424 5.392 1.00 83.31 75 GLY A C 1
ATOM 560 O O . GLY A 1 75 ? 6.818 9.443 4.711 1.00 83.31 75 GLY A O 1
ATOM 561 N N . GLY A 1 76 ? 6.247 8.409 6.611 1.00 88.06 76 GLY A N 1
ATOM 562 C CA . GLY A 1 76 ? 5.542 9.557 7.193 1.00 88.06 76 GLY A CA 1
ATOM 563 C C . GLY A 1 76 ? 4.174 9.838 6.555 1.00 88.06 76 GLY A C 1
ATOM 564 O O . GLY A 1 76 ? 3.600 10.906 6.757 1.00 88.06 76 GLY A O 1
ATOM 565 N N . HIS A 1 77 ? 3.624 8.889 5.795 1.00 90.31 77 HIS A N 1
ATOM 566 C CA . HIS A 1 77 ? 2.369 9.041 5.062 1.00 90.31 77 HIS A CA 1
ATOM 567 C C . HIS A 1 77 ? 1.167 8.676 5.943 1.00 90.31 77 HIS A C 1
ATOM 569 O O . HIS A 1 77 ? 0.569 7.603 5.824 1.00 90.31 77 HIS A O 1
ATOM 575 N N . THR A 1 78 ? 0.807 9.587 6.847 1.00 88.50 78 THR A N 1
ATOM 576 C CA . THR A 1 78 ? -0.277 9.403 7.828 1.00 88.50 78 THR A CA 1
ATOM 577 C C . THR A 1 78 ? -1.645 9.169 7.184 1.00 88.50 78 THR A C 1
ATOM 579 O O . THR A 1 78 ? -2.407 8.336 7.672 1.00 88.50 78 THR A O 1
ATOM 582 N N . GLU A 1 79 ? -1.950 9.831 6.065 1.00 89.88 79 GLU A N 1
ATOM 583 C CA . GLU A 1 79 ? -3.206 9.626 5.325 1.00 89.88 79 GLU A CA 1
ATOM 584 C C . GLU A 1 79 ? -3.329 8.194 4.796 1.00 89.88 79 GLU A C 1
ATOM 586 O O . GLU A 1 79 ? -4.357 7.538 4.980 1.00 89.88 79 GLU A O 1
ATOM 591 N N . VAL A 1 80 ? -2.252 7.667 4.207 1.00 89.62 80 VAL A N 1
ATOM 592 C CA . VAL A 1 80 ? -2.207 6.282 3.728 1.00 89.62 80 VAL A CA 1
ATOM 593 C C . VAL A 1 80 ? -2.362 5.303 4.889 1.00 89.62 80 VAL A C 1
ATOM 595 O O . VAL A 1 80 ? -3.149 4.358 4.796 1.00 89.62 80 VAL A O 1
ATOM 598 N N . ALA A 1 81 ? -1.658 5.538 6.000 1.00 89.44 81 ALA A N 1
ATOM 599 C CA . ALA A 1 81 ? -1.796 4.720 7.200 1.00 89.44 81 ALA A CA 1
ATOM 600 C C . ALA A 1 81 ? -3.247 4.723 7.716 1.00 89.44 81 ALA A C 1
ATOM 602 O O . ALA A 1 81 ? -3.785 3.664 8.039 1.00 89.44 81 ALA A O 1
ATOM 603 N N . GLY A 1 82 ? -3.914 5.880 7.711 1.00 89.00 82 GLY A N 1
ATOM 604 C CA . GLY A 1 82 ? -5.322 6.010 8.082 1.00 89.00 82 GLY A CA 1
ATOM 605 C C . GLY A 1 82 ? -6.256 5.174 7.203 1.00 89.00 82 GLY A C 1
ATOM 606 O O . GLY A 1 82 ? -7.130 4.479 7.724 1.00 89.00 82 GLY A O 1
ATOM 607 N N . ILE A 1 83 ? -6.049 5.175 5.882 1.00 88.12 83 ILE A N 1
ATOM 608 C CA . ILE A 1 83 ? -6.830 4.350 4.943 1.00 88.12 83 ILE A CA 1
ATOM 609 C C . ILE A 1 83 ? -6.604 2.858 5.204 1.00 88.12 83 ILE A C 1
ATOM 611 O O . ILE A 1 83 ? -7.573 2.100 5.278 1.00 88.12 83 ILE A O 1
ATOM 615 N N . LEU A 1 84 ? -5.349 2.432 5.381 1.00 85.56 84 LEU A N 1
ATOM 616 C CA . LEU A 1 84 ? -5.004 1.035 5.666 1.00 85.56 84 LEU A CA 1
ATOM 617 C C . LEU A 1 84 ? -5.651 0.555 6.973 1.00 85.56 84 LEU A C 1
ATOM 619 O O . LEU A 1 84 ? -6.285 -0.500 7.002 1.00 85.56 84 LEU A O 1
ATOM 623 N N . ILE A 1 85 ? -5.567 1.363 8.032 1.00 86.69 85 ILE A N 1
ATOM 624 C CA . ILE A 1 85 ? -6.198 1.086 9.326 1.00 86.69 85 ILE A CA 1
ATOM 625 C C . ILE A 1 85 ? -7.720 0.986 9.167 1.00 86.69 85 ILE A C 1
ATOM 627 O O . ILE A 1 85 ? -8.330 0.003 9.591 1.00 86.69 85 ILE A O 1
ATOM 631 N N . LYS A 1 86 ? -8.347 1.962 8.500 1.00 85.88 86 LYS A N 1
ATOM 632 C CA . LYS A 1 86 ? -9.793 1.964 8.245 1.00 85.88 86 LYS A CA 1
ATOM 633 C C . LYS A 1 86 ? -10.226 0.724 7.464 1.00 85.88 86 LYS A C 1
ATOM 635 O O . LYS A 1 86 ? -11.211 0.083 7.825 1.00 85.88 86 LYS A O 1
ATOM 640 N N . SER A 1 87 ? -9.474 0.349 6.432 1.00 83.44 87 SER A N 1
ATOM 641 C CA . SER A 1 87 ? -9.748 -0.855 5.651 1.00 83.44 87 SER A CA 1
ATOM 642 C C . SER A 1 87 ? -9.626 -2.132 6.484 1.00 83.44 87 SER A C 1
ATOM 644 O O . SER A 1 87 ? -10.423 -3.051 6.283 1.00 83.44 87 SER A O 1
ATOM 646 N N . LYS A 1 88 ? -8.671 -2.203 7.420 1.00 80.00 88 LYS A N 1
ATOM 647 C CA . LYS A 1 88 ? -8.515 -3.340 8.339 1.00 80.00 88 LYS A CA 1
ATOM 648 C C . LYS A 1 88 ? -9.747 -3.501 9.235 1.00 80.00 88 LYS A C 1
ATOM 650 O O . LYS A 1 88 ? -10.321 -4.588 9.297 1.00 80.00 88 LYS A O 1
ATOM 655 N N . TYR A 1 89 ? -10.221 -2.411 9.839 1.00 74.81 89 TYR A N 1
ATOM 656 C CA . TYR A 1 89 ? -11.426 -2.429 10.676 1.00 74.81 89 TYR A CA 1
ATOM 657 C C . TYR A 1 89 ? -12.702 -2.773 9.893 1.00 74.81 89 TYR A C 1
ATOM 659 O O . TYR A 1 89 ? -13.544 -3.515 10.393 1.00 74.81 89 TYR A O 1
ATOM 667 N N . LEU A 1 90 ? -12.846 -2.301 8.649 1.00 68.38 90 LEU A N 1
ATOM 668 C CA . LEU A 1 90 ? -14.010 -2.619 7.810 1.00 68.38 90 LEU A CA 1
ATOM 669 C C . LEU A 1 90 ? -14.071 -4.105 7.407 1.00 68.38 90 LEU A C 1
ATOM 671 O O . LEU A 1 90 ? -15.161 -4.688 7.379 1.00 68.38 90 LEU A O 1
ATOM 675 N N . LYS A 1 91 ? -12.921 -4.753 7.157 1.00 63.41 91 LYS A N 1
ATOM 676 C CA . LYS A 1 91 ? -12.877 -6.216 6.964 1.00 63.41 91 LYS A CA 1
ATOM 677 C C . LYS A 1 91 ? -13.272 -6.961 8.246 1.00 63.41 91 LYS A C 1
ATOM 679 O O . LYS A 1 91 ? -14.011 -7.935 8.176 1.00 63.41 91 LYS A O 1
ATOM 684 N N . GLN A 1 92 ? -12.865 -6.480 9.420 1.00 54.41 92 GLN A N 1
ATOM 685 C CA . GLN A 1 92 ? -13.257 -7.080 10.702 1.00 54.41 92 GLN A CA 1
ATOM 686 C C . GLN A 1 92 ? -14.762 -6.929 10.989 1.00 54.41 92 GLN A C 1
ATOM 688 O O . GLN A 1 92 ? -15.413 -7.875 11.431 1.00 54.41 92 GLN A O 1
ATOM 693 N N . TYR A 1 93 ? -15.341 -5.770 10.662 1.00 54.47 93 TYR A N 1
ATOM 694 C CA . TYR A 1 93 ? -16.757 -5.471 10.900 1.00 54.47 93 TYR A CA 1
ATOM 695 C C . TYR A 1 93 ? -17.712 -6.359 10.083 1.00 54.47 93 TYR A C 1
ATOM 697 O O . TYR A 1 93 ? -18.822 -6.661 10.519 1.00 54.47 93 TYR A O 1
ATOM 705 N N . SER A 1 94 ? -17.282 -6.822 8.907 1.00 50.44 94 SER A N 1
ATOM 706 C CA . SER A 1 94 ? -18.053 -7.758 8.076 1.00 50.44 94 SER A CA 1
ATOM 707 C C . SER A 1 94 ? -17.923 -9.220 8.534 1.00 50.44 94 SER A C 1
ATOM 709 O O . SER A 1 94 ? -18.870 -9.992 8.369 1.00 50.44 94 SER A O 1
ATOM 711 N N . VAL A 1 95 ? -16.816 -9.595 9.189 1.00 53.16 95 VAL A N 1
ATOM 712 C CA . VAL A 1 95 ? -16.637 -10.927 9.804 1.00 53.16 95 VAL A CA 1
ATOM 713 C C . VAL A 1 95 ? -17.517 -11.091 11.052 1.00 53.16 95 VAL A C 1
ATOM 715 O O . VAL A 1 95 ? -18.120 -12.151 11.229 1.00 53.16 95 VAL A O 1
ATOM 718 N N . SER A 1 96 ? -17.721 -10.033 11.846 1.00 48.84 96 SER A N 1
ATOM 719 C CA . SER A 1 96 ? -18.586 -10.071 13.042 1.00 48.84 96 SER A CA 1
ATOM 720 C C . SER A 1 96 ? -20.073 -10.347 12.768 1.00 48.84 96 SER A C 1
ATOM 722 O O . SER A 1 96 ? -20.808 -10.644 13.702 1.00 48.84 96 SER A O 1
ATOM 724 N N . LYS A 1 97 ? -20.546 -10.317 11.511 1.00 47.84 97 LYS A N 1
ATOM 725 C CA . LYS A 1 97 ? -21.908 -10.770 11.149 1.00 47.84 97 LYS A CA 1
ATOM 726 C C . LYS A 1 97 ? -21.988 -12.205 10.614 1.00 47.84 97 LYS A C 1
ATOM 728 O O . LYS A 1 97 ? -23.092 -12.688 10.391 1.00 47.84 97 LYS A O 1
ATOM 733 N N . ARG A 1 98 ? -20.864 -12.915 10.437 1.00 45.53 98 ARG A N 1
ATOM 734 C CA . ARG A 1 98 ? -20.848 -14.339 10.029 1.00 45.53 98 ARG A CA 1
ATOM 735 C C . ARG A 1 98 ? -20.551 -15.319 11.174 1.00 45.53 98 ARG A C 1
ATOM 737 O O . ARG A 1 98 ? -20.498 -16.520 10.931 1.00 45.53 98 ARG A O 1
ATOM 744 N N . HIS A 1 99 ? -20.390 -14.835 12.406 1.00 44.75 99 HIS A N 1
ATOM 745 C CA . HIS A 1 99 ? -20.169 -15.665 13.602 1.00 44.75 99 HIS A CA 1
ATOM 746 C C . HIS A 1 99 ? -20.987 -15.196 14.821 1.00 44.75 99 HIS A C 1
ATOM 748 O O . HIS A 1 99 ? -20.527 -15.257 15.953 1.00 44.75 99 HIS A O 1
ATOM 754 N N . VAL A 1 100 ? -22.218 -14.717 14.601 1.00 48.38 100 VAL A N 1
ATOM 755 C CA . VAL A 1 100 ? -23.192 -14.470 15.690 1.00 48.38 100 VAL A CA 1
ATOM 756 C C . VAL A 1 100 ? -24.568 -15.029 15.314 1.00 48.38 100 VAL A C 1
ATOM 758 O O . VAL A 1 100 ? -25.599 -14.386 15.466 1.00 48.38 100 VAL A O 1
ATOM 761 N N . LEU A 1 101 ? -24.579 -16.255 14.791 1.00 44.00 101 LEU A N 1
ATOM 762 C CA . LEU A 1 101 ? -25.739 -17.141 14.850 1.00 44.00 101 LEU A CA 1
ATOM 763 C C . LEU A 1 101 ? -25.253 -18.553 15.185 1.00 44.00 101 LEU A C 1
ATOM 765 O O . LEU A 1 101 ? -25.190 -19.414 14.316 1.00 44.00 101 LEU A O 1
ATOM 769 N N . GLN A 1 102 ? -24.924 -18.790 16.455 1.00 36.50 102 GLN A N 1
ATOM 770 C CA . GLN A 1 102 ? -25.426 -19.990 17.123 1.00 36.50 102 GLN A CA 1
ATOM 771 C C . GLN A 1 102 ? -25.457 -19.793 18.648 1.00 36.50 102 GLN A C 1
ATOM 773 O O . GLN A 1 102 ? -24.490 -19.280 19.215 1.00 36.50 102 GLN A O 1
ATOM 778 N N . PRO A 1 103 ? -26.590 -20.117 19.300 1.00 46.75 103 PRO A N 1
ATOM 779 C CA . PRO A 1 103 ? -26.819 -19.861 20.712 1.00 46.75 103 PRO A CA 1
ATOM 780 C C . PRO A 1 103 ? -26.128 -20.933 21.556 1.00 46.75 103 PRO A C 1
ATOM 782 O O . PRO A 1 103 ? -26.164 -22.113 21.223 1.00 46.75 103 PRO A O 1
ATOM 785 N N . ALA A 1 104 ? -25.549 -20.527 22.680 1.00 34.81 104 ALA A N 1
ATOM 786 C CA . ALA A 1 104 ? -25.118 -21.445 23.728 1.00 34.81 104 ALA A CA 1
ATOM 787 C C . ALA A 1 104 ? -25.700 -20.979 25.062 1.00 34.81 104 ALA A C 1
ATOM 789 O O . ALA A 1 104 ? -24.970 -20.577 25.961 1.00 34.81 104 ALA A O 1
ATOM 790 N N . HIS A 1 105 ? -27.029 -20.965 25.153 1.00 39.94 105 HIS A N 1
ATOM 791 C CA . HIS A 1 105 ? -27.755 -21.076 26.415 1.00 39.94 105 HIS A CA 1
ATOM 792 C C . HIS A 1 105 ? -28.775 -22.193 26.220 1.00 39.94 105 HIS A C 1
ATOM 794 O O . HIS A 1 105 ? -29.745 -21.987 25.497 1.00 39.94 105 HIS A O 1
ATOM 800 N N . GLN A 1 106 ? -28.476 -23.354 26.799 1.00 37.91 106 GLN A N 1
ATOM 801 C CA . GLN A 1 106 ? -29.329 -24.313 27.514 1.00 37.91 106 GLN A CA 1
ATOM 802 C C . GLN A 1 106 ? -28.442 -25.532 27.791 1.00 37.91 106 GLN A C 1
ATOM 804 O O . GLN A 1 106 ? -27.997 -26.169 26.811 1.00 37.91 106 GLN A O 1
#

Foldseek 3Di:
DDDPPDPDCDLVNVVVCVVVVHDLQDADVQQHGPLLVCLLVLPPSNNVVSLVVVYDQCRATNPPGDGSLNSNVVSVNVVSNVVSVVSVVVVVVVVVVVPPPDDPDD

Sequence (106 aa):
KNKCFLSKCSADSIRTLLDNGASVNQCDVNGRTLLANAAYSGNLDVVNLLVSRGADLEVEDNRDGWTALRSAAWGGHTEVAGILIKSKYLKQYSVSKRHVLQPAHQ

pLDDT: mean 73.91, std 16.19, range [34.81, 90.31]